Protein AF-A0A348ZWK6-F1 (afdb_monomer)

pLDDT: mean 76.23, std 19.08, range [36.97, 96.06]

Mean predicted aligned error: 12.62 Å

Sequence (109 aa):
MKRLLLGVSGLLVMAVISAFNGVAEEIRYIGKLNGQDAAVVTAGYEIQVSVGTSIPGCGTVTQITDTHLIVERRLSDSEKEALKRQGAAAYSVIETHIPREDLRLIIGP

Structure (mmCIF, N/CA/C/O backbone):
data_AF-A0A348ZWK6-F1
#
_entry.id   AF-A0A348ZWK6-F1
#
loop_
_atom_site.group_PDB
_atom_site.id
_atom_site.type_symbol
_atom_site.label_atom_id
_atom_site.label_alt_id
_atom_site.label_comp_id
_atom_site.label_asym_id
_atom_site.label_entity_id
_atom_site.label_seq_id
_atom_site.pdbx_PDB_ins_code
_atom_site.Cartn_x
_atom_site.Cartn_y
_atom_site.Cartn_z
_atom_site.occupancy
_atom_site.B_iso_or_equiv
_atom_site.auth_seq_id
_atom_site.auth_comp_id
_atom_site.auth_asym_id
_atom_site.auth_atom_id
_atom_site.pdbx_PDB_model_num
ATOM 1 N N . MET A 1 1 ? -0.360 33.872 45.706 1.00 46.75 1 MET A N 1
ATOM 2 C CA . MET A 1 1 ? -0.323 34.260 44.277 1.00 46.75 1 MET A CA 1
ATOM 3 C C . MET A 1 1 ? 0.939 33.702 43.636 1.00 46.75 1 MET A C 1
ATOM 5 O O . MET A 1 1 ? 2.011 34.140 44.023 1.00 46.75 1 MET A O 1
ATOM 9 N N . LYS A 1 2 ? 0.813 32.735 42.717 1.00 36.97 2 LYS A N 1
ATOM 10 C CA . LYS A 1 2 ? 1.755 32.430 41.618 1.00 36.97 2 LYS A CA 1
ATOM 11 C C . LYS A 1 2 ? 1.173 31.255 40.822 1.00 36.97 2 LYS A C 1
ATOM 13 O O . LYS A 1 2 ? 1.219 30.115 41.263 1.00 36.97 2 LYS A O 1
ATOM 18 N N . ARG A 1 3 ? 0.528 31.574 39.697 1.00 47.16 3 ARG A N 1
ATOM 19 C CA . ARG A 1 3 ? 0.132 30.613 38.662 1.00 47.16 3 ARG A CA 1
ATOM 20 C C . ARG A 1 3 ? 1.375 30.378 37.806 1.00 47.16 3 ARG A C 1
ATOM 22 O O . ARG A 1 3 ? 1.908 31.356 37.290 1.00 47.16 3 ARG A O 1
ATOM 29 N N . LEU A 1 4 ? 1.841 29.138 37.679 1.00 46.09 4 LEU A N 1
ATOM 30 C CA . LEU A 1 4 ? 2.861 28.789 36.692 1.00 46.09 4 LEU A CA 1
ATOM 31 C C . LEU A 1 4 ? 2.206 27.951 35.595 1.00 46.09 4 LEU A C 1
ATOM 33 O O . LEU A 1 4 ? 1.688 26.868 35.854 1.00 46.09 4 LEU A O 1
ATOM 37 N N . LEU A 1 5 ? 2.202 28.515 34.390 1.00 50.94 5 LEU A N 1
ATOM 38 C CA . LEU A 1 5 ? 1.935 27.816 33.144 1.00 50.94 5 LEU A CA 1
ATOM 39 C C . LEU A 1 5 ? 3.010 26.746 32.927 1.00 50.94 5 LEU A C 1
ATOM 41 O O . LEU A 1 5 ? 4.192 27.052 33.051 1.00 50.94 5 LEU A O 1
ATOM 45 N N . LEU A 1 6 ? 2.613 25.563 32.468 1.00 44.62 6 LEU A N 1
ATOM 46 C CA . LEU A 1 6 ? 3.405 24.798 31.506 1.00 44.62 6 LEU A CA 1
ATOM 47 C C . LEU A 1 6 ? 2.436 24.196 30.491 1.00 44.62 6 LEU A C 1
ATOM 49 O O . LEU A 1 6 ? 1.732 23.224 30.755 1.00 44.62 6 LEU A O 1
ATOM 53 N N . GLY A 1 7 ? 2.340 24.887 29.356 1.00 44.69 7 GLY A N 1
ATOM 54 C CA . GLY A 1 7 ? 1.566 24.474 28.201 1.00 44.69 7 GLY A CA 1
ATOM 55 C C . GLY A 1 7 ? 2.189 23.243 27.553 1.00 44.69 7 GLY A C 1
ATOM 56 O O . GLY A 1 7 ? 3.366 23.242 27.214 1.00 44.69 7 GLY A O 1
ATOM 57 N N . VAL A 1 8 ? 1.357 22.211 27.447 1.00 50.00 8 VAL A N 1
ATOM 58 C CA . VAL A 1 8 ? 1.296 21.151 26.433 1.00 50.00 8 VAL A CA 1
ATOM 59 C C . VAL A 1 8 ? 2.542 21.007 25.545 1.00 50.00 8 VAL A C 1
ATOM 61 O O . VAL A 1 8 ? 2.722 21.724 24.562 1.00 50.00 8 VAL A O 1
ATOM 64 N N . SER A 1 9 ? 3.356 20.002 25.876 1.00 45.09 9 SER A N 1
ATOM 65 C CA . SER A 1 9 ? 4.387 19.412 25.022 1.00 45.09 9 SER A CA 1
ATOM 66 C C . SER A 1 9 ? 3.799 18.936 23.690 1.00 45.09 9 SER A C 1
ATOM 68 O O . SER A 1 9 ? 3.266 17.834 23.598 1.00 45.09 9 SER A O 1
ATOM 70 N N . GLY A 1 10 ? 3.922 19.746 22.642 1.00 41.38 10 GLY A N 1
ATOM 71 C CA . GLY A 1 10 ? 3.775 19.304 21.256 1.00 41.38 10 GLY A CA 1
ATOM 72 C C . GLY A 1 10 ? 5.132 18.871 20.712 1.00 41.38 10 GLY A C 1
ATOM 73 O O . GLY A 1 10 ? 5.784 19.639 20.010 1.00 41.38 10 GLY A O 1
ATOM 74 N N . LEU A 1 11 ? 5.593 17.671 21.077 1.00 46.81 11 LEU A N 1
ATOM 75 C CA . LEU A 1 11 ? 6.818 17.099 20.519 1.00 46.81 11 LEU A CA 1
ATOM 76 C C . LEU A 1 11 ? 6.515 16.637 19.083 1.00 46.81 11 LEU A C 1
ATOM 78 O O . LEU A 1 11 ? 6.026 15.532 18.859 1.00 46.81 11 LEU A O 1
ATOM 82 N N . LEU A 1 12 ? 6.745 17.516 18.108 1.00 42.69 12 LEU A N 1
ATOM 83 C CA . LEU A 1 12 ? 6.664 17.188 16.688 1.00 42.69 12 LEU A CA 1
ATOM 84 C C . LEU A 1 12 ? 7.861 16.286 16.342 1.00 42.69 12 LEU A C 1
ATOM 86 O O . LEU A 1 12 ? 8.964 16.770 16.088 1.00 42.69 12 LEU A O 1
ATOM 90 N N . VAL A 1 13 ? 7.671 14.966 16.391 1.00 47.56 13 VAL A N 1
ATOM 91 C CA . VAL A 1 13 ? 8.691 13.997 15.970 1.00 47.56 13 VAL A CA 1
ATOM 92 C C . VAL A 1 13 ? 8.746 14.000 14.442 1.00 47.56 13 VAL A C 1
ATOM 94 O O . VAL A 1 13 ? 8.047 13.251 13.768 1.00 47.56 13 VAL A O 1
ATOM 97 N N . MET A 1 14 ? 9.572 14.885 13.886 1.00 42.59 14 MET A N 1
ATOM 98 C CA . MET A 1 14 ? 10.046 14.782 12.506 1.00 42.59 14 MET A CA 1
ATOM 99 C C . MET A 1 14 ? 11.013 13.595 12.438 1.00 42.59 14 MET A C 1
ATOM 101 O O . MET A 1 14 ? 12.206 13.731 12.709 1.00 42.59 14 MET A O 1
ATOM 105 N N . ALA A 1 15 ? 10.488 12.407 12.134 1.00 52.22 15 ALA A N 1
ATOM 106 C CA . ALA A 1 15 ? 11.30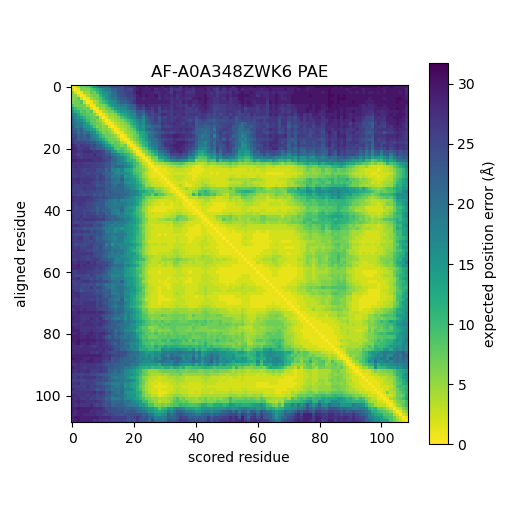4 11.237 11.850 1.00 52.22 15 ALA A CA 1
ATOM 107 C C . ALA A 1 15 ? 12.049 11.463 10.525 1.00 52.22 15 ALA A C 1
ATOM 109 O O . ALA A 1 15 ? 11.484 11.348 9.438 1.00 52.22 15 ALA A O 1
ATOM 110 N N . VAL A 1 16 ? 13.330 11.817 10.624 1.00 48.75 16 VAL A N 1
ATOM 111 C CA . VAL A 1 16 ? 14.267 11.799 9.499 1.00 48.75 16 VAL A CA 1
ATOM 112 C C . VAL A 1 16 ? 14.521 10.332 9.161 1.00 48.75 16 VAL A C 1
ATOM 114 O O . 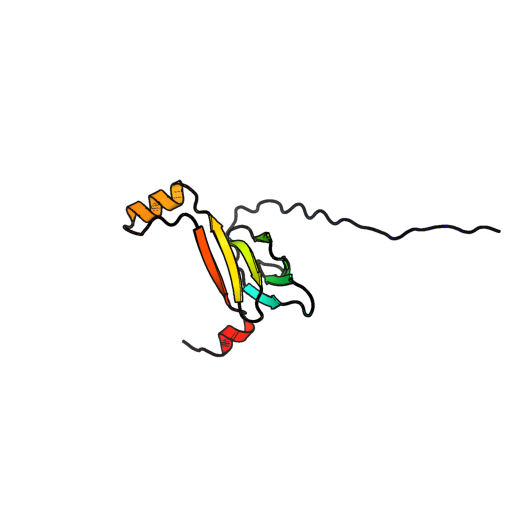VAL A 1 16 ? 15.337 9.670 9.798 1.00 48.75 16 VAL A O 1
ATOM 117 N N . ILE A 1 17 ? 13.776 9.796 8.195 1.00 51.41 17 ILE A N 1
ATOM 118 C CA . ILE A 1 17 ? 14.002 8.444 7.682 1.00 51.41 17 ILE A CA 1
ATOM 119 C C . ILE A 1 17 ? 15.243 8.511 6.790 1.00 51.41 17 ILE A C 1
ATOM 121 O O . ILE A 1 17 ? 15.177 8.875 5.616 1.00 51.41 17 ILE A O 1
ATOM 125 N N . SER A 1 18 ? 16.398 8.206 7.380 1.00 43.44 18 SER A N 1
ATOM 126 C CA . SER A 1 18 ? 17.639 7.969 6.650 1.00 43.44 18 SER A CA 1
ATOM 127 C C . SER A 1 18 ? 17.421 6.844 5.641 1.00 43.44 18 SER A C 1
ATOM 129 O O . SER A 1 18 ? 17.043 5.732 6.006 1.00 43.44 18 SER A O 1
ATOM 131 N N . ALA A 1 19 ? 17.657 7.145 4.366 1.00 45.12 19 ALA A N 1
ATOM 132 C CA . ALA A 1 19 ? 17.564 6.203 3.262 1.00 45.12 19 ALA A CA 1
ATOM 133 C C . ALA A 1 19 ? 18.594 5.070 3.423 1.00 45.12 19 ALA A C 1
ATOM 135 O O . ALA A 1 19 ? 19.756 5.206 3.040 1.00 45.12 19 ALA A O 1
ATOM 136 N N . PHE A 1 20 ? 18.165 3.944 3.993 1.00 39.31 20 PHE A N 1
ATOM 137 C CA . PHE A 1 20 ? 18.931 2.703 3.990 1.00 39.31 20 PHE A CA 1
ATOM 138 C C . PHE A 1 20 ? 18.774 2.011 2.629 1.00 39.31 20 PHE A C 1
ATOM 140 O O . PHE A 1 20 ? 17.749 1.409 2.322 1.00 39.31 20 PHE A O 1
ATOM 147 N N . ASN A 1 21 ? 19.819 2.108 1.803 1.00 47.22 21 ASN A N 1
ATOM 148 C CA . ASN A 1 21 ? 20.034 1.274 0.618 1.00 47.22 21 ASN A CA 1
ATOM 149 C C . ASN A 1 21 ? 20.552 -0.111 1.043 1.00 47.22 21 ASN A C 1
ATOM 151 O O . ASN A 1 21 ? 21.723 -0.431 0.851 1.00 47.22 21 ASN A O 1
ATOM 155 N N . GLY A 1 22 ? 19.703 -0.933 1.650 1.00 39.06 22 GLY A N 1
ATOM 156 C CA . GLY A 1 22 ? 20.061 -2.299 2.018 1.00 39.06 22 GLY A CA 1
ATOM 157 C C . GLY A 1 22 ? 18.804 -3.136 2.105 1.00 39.06 22 GLY A C 1
ATOM 158 O O . GLY A 1 22 ? 17.999 -2.863 2.977 1.00 39.06 22 GLY A O 1
ATOM 159 N N . VAL A 1 23 ? 18.650 -4.074 1.161 1.00 41.44 23 VAL A N 1
ATOM 160 C CA . VAL A 1 23 ? 17.624 -5.132 1.094 1.00 41.44 23 VAL A CA 1
ATOM 161 C C . VAL A 1 23 ? 16.256 -4.657 1.584 1.00 41.44 23 VAL A C 1
ATOM 163 O O . VAL A 1 23 ? 16.003 -4.705 2.778 1.00 41.44 23 VAL A O 1
ATOM 166 N N . ALA A 1 24 ? 15.390 -4.189 0.675 1.00 52.78 24 ALA A N 1
ATOM 167 C CA . ALA A 1 24 ? 14.026 -3.783 1.020 1.00 52.78 24 ALA A CA 1
ATOM 168 C C . ALA A 1 24 ? 13.377 -4.874 1.880 1.00 52.78 24 ALA A C 1
ATOM 170 O O . ALA A 1 24 ? 13.062 -5.958 1.389 1.00 52.78 24 ALA A O 1
ATOM 171 N N . GLU A 1 25 ? 13.301 -4.610 3.180 1.00 63.25 25 GLU A N 1
ATOM 172 C CA . GLU A 1 25 ? 12.842 -5.580 4.152 1.00 63.25 25 GLU A CA 1
ATOM 173 C C . GLU A 1 25 ? 11.379 -5.874 3.840 1.00 63.25 25 GLU A C 1
ATOM 175 O O . GLU A 1 25 ? 10.610 -4.947 3.570 1.00 63.25 25 GLU A O 1
ATOM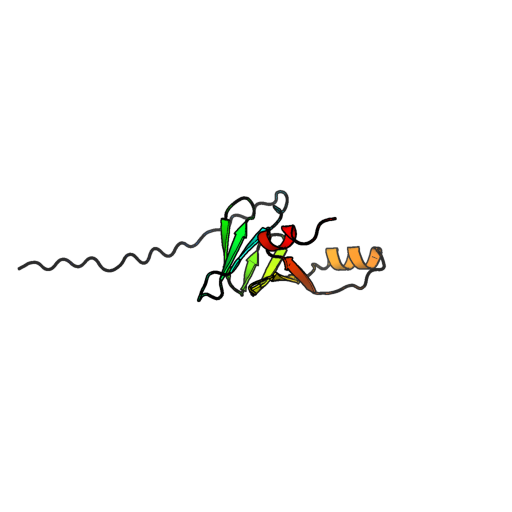 180 N N . GLU A 1 26 ? 11.020 -7.157 3.765 1.00 80.12 26 GLU A N 1
ATOM 181 C CA . GLU A 1 26 ? 9.697 -7.556 3.293 1.00 80.12 26 GLU A CA 1
ATOM 182 C C . GLU A 1 26 ? 8.627 -6.917 4.183 1.00 80.12 26 GLU A C 1
ATOM 184 O O . GLU A 1 26 ? 8.553 -7.177 5.388 1.00 80.12 26 GLU A O 1
ATOM 189 N N . ILE A 1 27 ? 7.813 -6.048 3.584 1.00 87.12 27 ILE A N 1
ATOM 190 C CA . ILE A 1 27 ? 6.756 -5.351 4.307 1.00 87.12 27 I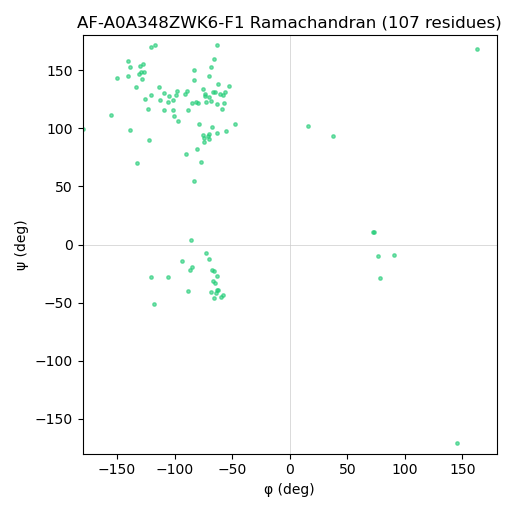LE A CA 1
ATOM 191 C C . ILE A 1 27 ? 5.650 -6.343 4.610 1.00 87.12 27 ILE A C 1
ATOM 193 O O . ILE A 1 27 ? 5.038 -6.909 3.704 1.00 87.12 27 ILE A O 1
ATOM 197 N N . ARG A 1 28 ? 5.340 -6.480 5.896 1.00 91.38 28 ARG A N 1
ATOM 198 C CA . ARG A 1 28 ? 4.198 -7.263 6.370 1.00 91.38 28 ARG A CA 1
ATOM 199 C C . ARG A 1 28 ? 3.126 -6.342 6.907 1.00 91.38 28 ARG A C 1
ATOM 201 O O . ARG A 1 28 ? 3.408 -5.464 7.721 1.00 91.38 28 ARG A O 1
ATOM 208 N N . TYR A 1 29 ? 1.894 -6.545 6.460 1.00 93.25 29 TYR A N 1
ATOM 209 C CA . TYR A 1 29 ? 0.749 -5.786 6.938 1.00 93.25 29 TYR A CA 1
ATOM 210 C C . TYR A 1 29 ? 0.136 -6.470 8.167 1.00 93.25 29 TYR A C 1
ATOM 212 O O . TYR A 1 29 ? -0.370 -7.585 8.071 1.00 93.25 29 TYR A O 1
ATOM 220 N N . ILE A 1 30 ? 0.184 -5.809 9.326 1.00 92.88 30 ILE A N 1
ATOM 221 C CA . ILE A 1 30 ? -0.262 -6.386 10.604 1.00 92.88 30 ILE A CA 1
ATOM 222 C C . ILE A 1 30 ? -1.751 -6.131 10.844 1.00 92.88 30 ILE A C 1
ATOM 224 O O . ILE A 1 30 ? -2.470 -7.014 11.313 1.00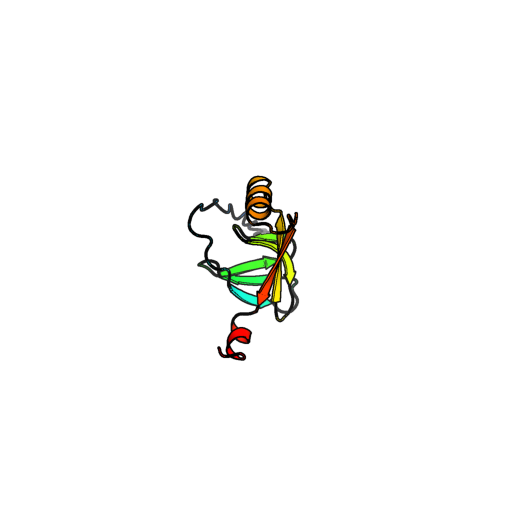 92.88 30 ILE A O 1
ATOM 228 N N . GLY A 1 31 ? -2.237 -4.933 10.511 1.00 92.44 31 GLY A N 1
ATOM 229 C CA . GLY A 1 31 ? -3.652 -4.596 10.642 1.00 92.44 31 GLY A CA 1
ATOM 230 C C . GLY A 1 31 ? -3.950 -3.103 10.619 1.00 92.44 31 GLY A C 1
ATOM 231 O O . GLY A 1 31 ? -3.055 -2.258 10.689 1.00 92.44 31 GLY A O 1
ATOM 232 N N . LYS A 1 32 ? -5.236 -2.778 10.482 1.00 93.56 32 LYS A N 1
ATOM 233 C CA . LYS A 1 32 ? -5.753 -1.408 10.515 1.00 93.56 32 LYS A CA 1
ATOM 234 C C . LYS A 1 32 ? -5.946 -0.962 11.967 1.00 93.56 32 LYS A C 1
ATOM 236 O O . LYS A 1 32 ? -6.383 -1.744 12.809 1.00 93.56 32 LYS A O 1
ATOM 241 N N . LEU A 1 33 ? -5.639 0.298 12.260 1.00 89.75 33 LEU A N 1
ATOM 242 C CA . LEU A 1 33 ? -5.927 0.901 13.557 1.00 89.75 33 LEU A CA 1
ATOM 243 C C . LEU A 1 33 ? -7.405 1.306 13.617 1.00 89.75 33 LEU A C 1
ATOM 245 O O . LEU A 1 33 ? -7.886 2.089 12.799 1.00 89.75 33 LEU A O 1
ATOM 249 N N . ASN A 1 34 ? -8.133 0.766 14.596 1.00 84.50 34 ASN A N 1
ATOM 250 C CA . ASN A 1 34 ? -9.567 1.014 14.742 1.00 84.50 34 ASN A CA 1
ATOM 251 C C . ASN A 1 34 ? -9.876 2.510 14.884 1.00 84.50 34 ASN A C 1
ATOM 253 O O . ASN A 1 34 ? -9.309 3.200 15.731 1.00 84.50 34 ASN A O 1
ATOM 257 N N . GLY A 1 35 ? -10.809 2.994 14.062 1.00 78.50 35 GLY A N 1
ATOM 258 C CA . GLY A 1 35 ? -11.223 4.398 14.052 1.00 78.50 35 GLY A CA 1
ATOM 259 C C . GLY A 1 35 ? -10.204 5.364 13.436 1.00 78.50 35 GLY A C 1
ATOM 260 O O . GLY A 1 35 ? -10.388 6.571 13.563 1.00 78.50 35 GLY A O 1
ATOM 261 N N . GLN A 1 36 ? -9.149 4.863 12.781 1.00 83.81 36 GLN A N 1
ATOM 262 C CA . GLN A 1 36 ? -8.146 5.676 12.090 1.00 83.81 36 GLN A CA 1
ATOM 263 C C . GLN A 1 36 ? -7.934 5.188 10.651 1.00 83.81 36 GLN A C 1
ATOM 265 O O . GLN A 1 36 ? -7.977 3.989 10.369 1.00 83.81 36 GLN A O 1
ATOM 270 N N . ASP A 1 37 ? -7.611 6.109 9.742 1.00 85.25 37 ASP A N 1
ATOM 271 C CA . ASP A 1 37 ? -7.097 5.778 8.405 1.00 85.25 37 ASP A CA 1
ATOM 272 C C . ASP A 1 37 ? -5.583 5.532 8.463 1.00 85.25 37 ASP A C 1
ATOM 274 O O . ASP A 1 37 ? -4.769 6.172 7.791 1.00 85.25 37 ASP A O 1
ATOM 278 N N . ALA A 1 38 ? -5.207 4.610 9.347 1.00 90.62 38 ALA A N 1
ATOM 279 C CA . ALA A 1 38 ? -3.836 4.212 9.592 1.00 90.62 38 ALA A CA 1
ATOM 280 C C . ALA A 1 38 ? -3.726 2.694 9.776 1.00 90.62 38 ALA A C 1
ATOM 282 O O . ALA A 1 38 ? -4.666 2.020 10.198 1.00 90.62 38 ALA A O 1
ATOM 283 N N . ALA A 1 39 ? -2.557 2.164 9.452 1.00 92.38 39 ALA A N 1
ATOM 284 C CA . ALA A 1 39 ? -2.204 0.758 9.513 1.00 92.38 39 ALA A CA 1
ATOM 285 C C . ALA A 1 39 ? -0.883 0.578 10.252 1.00 92.38 39 ALA A C 1
ATOM 287 O O . ALA A 1 39 ? -0.032 1.466 10.232 1.00 92.38 39 ALA A O 1
ATOM 288 N N . VAL A 1 40 ? -0.703 -0.594 10.851 1.00 92.75 40 VAL A N 1
ATOM 289 C CA . VAL A 1 40 ? 0.590 -1.055 11.356 1.00 92.75 40 VAL A CA 1
ATOM 290 C C . VAL A 1 40 ? 1.199 -1.997 10.325 1.00 92.75 40 VAL A C 1
ATOM 292 O O . VAL A 1 40 ? 0.549 -2.946 9.872 1.00 92.75 40 VAL A O 1
ATOM 295 N N . VAL A 1 41 ? 2.446 -1.729 9.954 1.00 92.38 41 VAL A N 1
ATOM 296 C CA . VAL A 1 41 ? 3.252 -2.594 9.088 1.00 92.38 41 VAL A CA 1
ATOM 297 C C . VAL A 1 41 ? 4.589 -2.895 9.749 1.00 92.38 41 VAL A C 1
ATOM 299 O O . VAL A 1 41 ? 5.068 -2.111 10.566 1.00 92.38 41 VAL A O 1
ATOM 302 N N . THR A 1 42 ? 5.212 -4.009 9.380 1.00 89.06 42 THR A N 1
ATOM 303 C CA . THR A 1 42 ? 6.574 -4.345 9.800 1.00 89.06 42 THR A CA 1
ATOM 304 C C . THR A 1 42 ? 7.510 -4.305 8.603 1.00 89.06 42 THR A C 1
ATOM 306 O O . THR A 1 42 ? 7.282 -5.023 7.634 1.00 89.06 42 THR A O 1
ATOM 309 N N . ALA A 1 43 ? 8.575 -3.514 8.706 1.00 82.38 43 ALA A N 1
ATOM 310 C CA . ALA A 1 43 ? 9.724 -3.501 7.799 1.00 82.38 43 ALA A CA 1
ATOM 311 C C . ALA A 1 43 ? 10.991 -3.521 8.671 1.00 82.38 43 ALA A C 1
ATOM 313 O O . ALA A 1 43 ? 11.611 -2.488 8.910 1.00 82.38 43 ALA A O 1
ATOM 314 N N . GLY A 1 44 ? 11.221 -4.669 9.320 1.00 81.81 44 GLY A N 1
ATOM 315 C CA . GLY A 1 44 ? 12.221 -4.874 10.387 1.00 81.81 44 GLY A CA 1
ATOM 316 C C . GLY A 1 44 ? 11.833 -4.371 11.762 1.00 81.81 44 GLY A C 1
ATOM 317 O O . GLY A 1 44 ? 12.211 -4.950 12.777 1.00 81.81 44 GLY A O 1
ATOM 318 N N . TYR A 1 45 ? 11.005 -3.339 11.801 1.00 83.06 45 TYR A N 1
ATOM 319 C CA . TYR A 1 45 ? 10.356 -2.825 12.996 1.00 83.06 45 TYR A CA 1
ATOM 320 C C . TYR A 1 45 ? 8.919 -2.427 12.665 1.00 83.06 45 TYR A C 1
ATOM 322 O O . TYR A 1 45 ? 8.570 -2.223 11.498 1.00 83.06 45 TYR A O 1
ATOM 330 N N . GLU A 1 46 ? 8.068 -2.372 13.687 1.00 89.12 46 GLU A N 1
ATOM 331 C CA . GLU A 1 46 ? 6.685 -1.932 13.531 1.00 89.12 46 GLU A CA 1
ATOM 332 C C . GLU A 1 46 ? 6.629 -0.417 13.331 1.00 89.12 46 GLU A C 1
ATOM 334 O O . GLU A 1 46 ? 7.180 0.354 14.120 1.00 89.12 46 GLU A O 1
ATOM 339 N N . ILE A 1 47 ? 5.942 0.005 12.274 1.00 91.06 47 ILE A N 1
ATOM 340 C CA . ILE A 1 47 ? 5.678 1.407 11.965 1.00 91.06 47 ILE A CA 1
ATOM 341 C C . ILE A 1 47 ? 4.200 1.612 11.669 1.00 91.06 47 ILE A C 1
ATOM 343 O O . ILE A 1 47 ? 3.527 0.753 11.094 1.00 91.06 47 ILE A O 1
ATOM 347 N N . GLN A 1 48 ? 3.706 2.791 12.036 1.00 93.62 48 GLN A N 1
ATOM 348 C CA . GLN A 1 48 ? 2.385 3.251 11.643 1.00 93.62 48 GLN A CA 1
ATOM 349 C C . GLN A 1 48 ? 2.475 3.993 10.307 1.00 93.62 48 GLN A C 1
ATOM 351 O O . GLN A 1 48 ? 3.306 4.884 10.137 1.00 93.62 48 GLN A O 1
ATOM 356 N N . VAL A 1 49 ? 1.593 3.648 9.374 1.00 93.75 49 VAL A N 1
ATOM 357 C CA . VAL A 1 49 ? 1.471 4.292 8.062 1.00 93.75 49 VAL A CA 1
ATOM 358 C C . VAL A 1 49 ? 0.034 4.743 7.829 1.00 93.75 49 VAL A C 1
ATOM 360 O O . VAL A 1 49 ? -0.906 4.103 8.296 1.00 93.75 49 VAL A O 1
ATOM 363 N N . SER A 1 50 ? -0.147 5.833 7.093 1.00 96.06 50 SER A N 1
ATOM 364 C CA . SER A 1 50 ? -1.452 6.345 6.665 1.00 96.06 50 SER A CA 1
ATOM 365 C C . SER A 1 50 ? -1.517 6.403 5.144 1.00 96.06 50 SER A C 1
ATOM 367 O O . SER A 1 50 ? -0.506 6.248 4.457 1.00 96.06 50 SER A O 1
ATOM 369 N N . VAL A 1 51 ? -2.705 6.654 4.595 1.00 94.44 51 VAL A N 1
ATOM 370 C CA . VAL A 1 51 ? -2.830 6.980 3.168 1.00 94.44 51 VAL A CA 1
ATOM 371 C C . VAL A 1 51 ? -1.954 8.198 2.845 1.00 94.44 51 VAL A C 1
ATOM 373 O O . VAL A 1 51 ? -1.961 9.195 3.564 1.00 94.44 51 VAL A O 1
ATOM 376 N N . GLY A 1 52 ? -1.161 8.093 1.779 1.00 93.56 52 GLY A N 1
ATOM 377 C CA . GLY A 1 52 ? -0.147 9.069 1.379 1.00 93.56 52 GLY A CA 1
ATOM 378 C C . GLY A 1 52 ? 1.247 8.820 1.965 1.00 93.56 52 GLY A C 1
ATOM 379 O O . GLY A 1 52 ? 2.206 9.454 1.525 1.00 93.56 52 GLY A O 1
ATOM 380 N N . THR A 1 53 ? 1.410 7.891 2.914 1.00 93.25 53 THR A N 1
ATOM 381 C CA . THR A 1 53 ? 2.736 7.533 3.434 1.00 93.25 53 THR A CA 1
ATOM 382 C C . THR A 1 53 ? 3.539 6.776 2.376 1.00 93.25 53 THR A C 1
ATOM 384 O O . THR A 1 53 ? 3.085 5.768 1.839 1.00 93.25 53 THR A O 1
ATOM 387 N N . SER A 1 54 ? 4.753 7.250 2.085 1.00 91.44 54 SER A N 1
ATOM 388 C CA . SER A 1 54 ? 5.702 6.547 1.216 1.00 91.44 54 SER A CA 1
ATOM 389 C C . SER A 1 54 ? 6.492 5.522 2.022 1.00 91.44 54 SER A C 1
ATOM 391 O O . SER A 1 54 ? 7.164 5.885 2.987 1.00 91.44 54 SER A O 1
ATOM 393 N N . ILE A 1 55 ? 6.418 4.254 1.623 1.00 88.00 55 ILE A N 1
ATOM 394 C CA . ILE A 1 55 ? 7.192 3.162 2.203 1.00 88.00 55 ILE A CA 1
ATOM 395 C C . ILE A 1 55 ? 8.370 2.844 1.265 1.00 88.00 55 ILE A C 1
ATOM 397 O O . ILE A 1 55 ? 8.147 2.433 0.116 1.00 88.00 55 ILE A O 1
ATOM 401 N N . PRO A 1 56 ? 9.626 3.040 1.714 1.00 83.75 56 PRO A N 1
ATOM 402 C CA . PRO A 1 56 ? 10.813 2.803 0.898 1.00 83.75 56 PRO A CA 1
ATOM 403 C C . PRO A 1 56 ? 10.839 1.401 0.284 1.00 83.75 56 PRO A C 1
ATOM 405 O O . PRO A 1 56 ? 10.527 0.414 0.941 1.00 83.75 56 PRO A O 1
ATOM 408 N N . GLY A 1 57 ? 11.202 1.316 -0.996 1.00 80.62 57 GLY A N 1
ATOM 409 C CA . GLY A 1 57 ? 11.276 0.047 -1.727 1.00 80.62 57 GLY A CA 1
ATOM 410 C C . GLY A 1 57 ? 9.928 -0.541 -2.157 1.00 80.62 57 GLY A C 1
ATOM 411 O O . GLY A 1 57 ? 9.920 -1.450 -2.980 1.00 80.62 57 GLY A O 1
ATOM 412 N N . CYS A 1 58 ? 8.800 -0.003 -1.682 1.00 85.56 58 CYS A N 1
ATOM 413 C CA . CYS A 1 58 ? 7.485 -0.576 -1.952 1.00 85.56 58 CYS A CA 1
ATOM 414 C C . CYS A 1 58 ? 6.560 0.357 -2.726 1.00 85.56 58 CYS A C 1
ATOM 416 O O . CYS A 1 58 ? 6.055 -0.033 -3.773 1.00 85.56 58 CYS A O 1
ATOM 418 N N . GLY A 1 59 ? 6.389 1.600 -2.272 1.00 90.31 59 GLY A N 1
ATOM 419 C CA . GLY A 1 59 ? 5.483 2.556 -2.907 1.00 90.31 59 GLY A CA 1
ATOM 420 C C . GLY A 1 59 ? 4.805 3.478 -1.903 1.00 90.31 59 GLY A C 1
ATOM 421 O O . GLY A 1 59 ? 5.155 3.514 -0.729 1.00 90.31 59 GLY A O 1
ATOM 422 N N . THR A 1 60 ? 3.833 4.252 -2.366 1.00 93.75 60 THR A N 1
ATOM 423 C CA . THR A 1 60 ? 3.000 5.120 -1.531 1.00 93.75 60 THR A CA 1
ATOM 424 C C . THR A 1 60 ? 1.685 4.429 -1.216 1.00 93.75 60 THR A C 1
ATOM 426 O O . THR A 1 60 ? 1.038 3.914 -2.121 1.00 93.75 60 THR A O 1
ATOM 429 N N . VAL A 1 61 ? 1.279 4.431 0.053 1.00 94.19 61 VAL A N 1
ATOM 430 C CA . VAL A 1 61 ? -0.010 3.880 0.486 1.00 94.19 61 VAL A CA 1
ATOM 431 C C . VAL A 1 61 ? -1.144 4.677 -0.146 1.00 94.19 61 VAL A C 1
ATOM 433 O O . VAL A 1 61 ? -1.263 5.879 0.091 1.00 94.19 61 VAL A O 1
ATOM 436 N N . THR A 1 62 ? -1.995 4.013 -0.919 1.00 95.12 62 THR A N 1
ATOM 437 C CA . THR A 1 62 ? -3.174 4.624 -1.54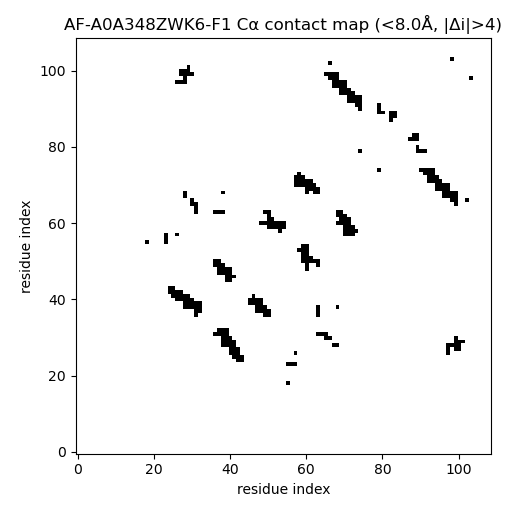8 1.00 95.12 62 THR A CA 1
ATOM 438 C C . THR A 1 62 ? -4.465 4.206 -0.863 1.00 95.12 62 THR A C 1
ATOM 440 O O . THR A 1 62 ? -5.412 4.991 -0.821 1.00 95.12 62 THR A O 1
ATOM 443 N N . GLN A 1 63 ? -4.496 3.018 -0.252 1.00 95.00 63 GLN A N 1
ATOM 444 C CA . GLN A 1 63 ? -5.670 2.532 0.464 1.00 95.00 63 GLN A CA 1
ATOM 445 C C . GLN A 1 63 ? -5.297 1.601 1.622 1.00 95.00 63 GLN A C 1
ATOM 447 O O . GLN A 1 63 ? -4.379 0.787 1.526 1.00 95.00 63 GLN A O 1
ATOM 452 N N . ILE A 1 64 ? -6.056 1.703 2.715 1.00 94.81 64 ILE A N 1
ATOM 453 C CA . ILE A 1 64 ? -5.965 0.818 3.879 1.00 94.81 64 ILE A CA 1
ATOM 454 C C . ILE A 1 64 ? -7.340 0.196 4.110 1.00 94.81 64 ILE A C 1
ATOM 456 O O . ILE A 1 64 ? -8.309 0.894 4.421 1.00 94.81 64 ILE A O 1
ATOM 460 N N . THR A 1 65 ? -7.420 -1.122 3.983 1.00 92.25 65 THR A N 1
ATOM 461 C CA . THR A 1 65 ? -8.633 -1.907 4.247 1.00 92.25 65 THR A CA 1
ATOM 462 C C . THR A 1 65 ? -8.390 -2.862 5.409 1.00 92.25 65 THR A C 1
ATOM 464 O O . THR A 1 65 ? -7.256 -3.011 5.843 1.00 92.25 65 THR A O 1
ATOM 467 N N . ASP A 1 66 ? -9.420 -3.546 5.903 1.00 90.12 66 ASP A N 1
ATOM 468 C CA . ASP A 1 66 ? -9.258 -4.516 6.998 1.00 90.12 66 ASP A CA 1
ATOM 469 C C . ASP A 1 66 ? -8.496 -5.792 6.589 1.00 90.12 66 ASP A C 1
ATOM 471 O O . ASP A 1 66 ? -8.094 -6.581 7.445 1.00 90.12 66 ASP A O 1
ATOM 475 N N . THR A 1 67 ? -8.306 -6.006 5.282 1.00 90.62 67 THR A N 1
ATOM 476 C CA . THR A 1 67 ? -7.736 -7.240 4.712 1.00 90.62 67 THR A CA 1
ATOM 477 C C . THR A 1 67 ? -6.464 -7.013 3.903 1.00 90.62 67 THR A C 1
ATOM 479 O O . THR A 1 67 ? -5.621 -7.904 3.833 1.00 90.62 67 THR A O 1
ATOM 482 N N . HIS A 1 68 ? -6.311 -5.830 3.309 1.00 92.62 68 HIS A N 1
ATOM 483 C CA . HIS A 1 68 ? -5.202 -5.474 2.432 1.00 92.62 68 HIS A CA 1
ATOM 484 C C . HIS A 1 68 ? -4.731 -4.041 2.673 1.00 92.62 68 HIS A C 1
ATOM 486 O O . HIS A 1 68 ? -5.532 -3.123 2.889 1.00 92.62 68 HIS A O 1
ATOM 492 N N . LEU A 1 69 ? -3.425 -3.858 2.527 1.00 94.25 69 LEU A N 1
ATOM 493 C CA . LEU A 1 69 ? -2.780 -2.573 2.327 1.00 94.25 69 LEU A CA 1
ATOM 494 C C . LEU A 1 69 ? -2.452 -2.425 0.838 1.00 94.25 69 LEU A C 1
ATOM 496 O O . LEU A 1 69 ? -1.775 -3.283 0.273 1.00 94.25 69 LEU A O 1
ATOM 500 N N . ILE A 1 70 ? -2.924 -1.352 0.207 1.00 93.38 70 ILE A N 1
ATOM 501 C CA . ILE A 1 70 ? -2.665 -1.079 -1.211 1.00 93.38 70 ILE A CA 1
ATOM 502 C C . ILE A 1 70 ? -1.634 0.035 -1.316 1.00 93.38 70 ILE A C 1
ATOM 504 O O . ILE A 1 70 ? -1.780 1.104 -0.710 1.00 93.38 70 ILE A O 1
ATOM 508 N N . VAL A 1 71 ? -0.586 -0.231 -2.087 1.00 93.88 71 VAL A N 1
ATOM 509 C CA . VAL A 1 71 ? 0.498 0.712 -2.352 1.00 93.88 71 VAL A CA 1
ATOM 510 C C . VAL A 1 71 ? 0.729 0.846 -3.847 1.00 93.88 71 VAL A C 1
ATOM 512 O O . VAL A 1 71 ? 0.680 -0.131 -4.592 1.00 93.88 71 VAL A O 1
ATOM 515 N N . GLU A 1 72 ? 1.033 2.059 -4.284 1.00 94.00 72 GLU A N 1
ATOM 516 C CA . GLU A 1 72 ? 1.383 2.347 -5.667 1.00 94.00 72 GLU A CA 1
ATOM 517 C C . GLU A 1 72 ? 2.833 2.795 -5.783 1.00 94.00 72 GLU A C 1
ATOM 519 O O . GLU A 1 72 ? 3.311 3.660 -5.044 1.00 94.00 72 GLU A O 1
ATOM 524 N N . ARG A 1 73 ? 3.536 2.255 -6.775 1.00 91.38 73 ARG A N 1
ATOM 525 C CA . ARG A 1 73 ? 4.891 2.678 -7.115 1.00 91.38 73 ARG A CA 1
ATOM 526 C C . ARG A 1 73 ? 4.976 3.057 -8.576 1.00 91.38 73 ARG A C 1
ATOM 528 O O . ARG A 1 73 ? 4.675 2.259 -9.461 1.00 91.38 73 ARG A O 1
ATOM 535 N N . ARG A 1 74 ? 5.449 4.274 -8.837 1.00 87.81 74 ARG A N 1
ATOM 536 C CA . ARG A 1 74 ? 5.824 4.687 -10.190 1.00 87.81 74 ARG A CA 1
ATOM 537 C C . ARG A 1 74 ? 7.124 4.008 -10.583 1.00 87.81 74 ARG A C 1
ATOM 539 O O . ARG A 1 74 ? 8.102 4.072 -9.839 1.00 87.81 74 ARG A O 1
ATOM 546 N N . LEU A 1 75 ? 7.123 3.388 -11.756 1.00 83.88 75 LEU A N 1
ATOM 547 C CA . LEU A 1 75 ? 8.335 2.811 -12.314 1.00 83.88 75 LEU A CA 1
ATOM 548 C C . LEU A 1 75 ? 9.240 3.910 -12.849 1.00 83.88 75 LEU A C 1
ATOM 550 O O . LEU A 1 75 ? 8.794 4.808 -13.573 1.00 83.88 75 LEU A O 1
ATOM 554 N N . SER A 1 76 ? 10.520 3.807 -12.514 1.00 84.25 76 SER A N 1
ATOM 555 C CA . SER A 1 76 ? 11.561 4.599 -13.156 1.00 84.25 76 SER A CA 1
ATOM 556 C C . SER A 1 76 ? 11.702 4.206 -14.629 1.00 84.25 76 SER A C 1
ATOM 558 O O . SER A 1 76 ? 11.293 3.122 -15.054 1.00 84.25 76 SER A O 1
ATOM 560 N N . ASP A 1 77 ? 12.286 5.086 -15.439 1.00 86.00 77 ASP A N 1
ATOM 561 C CA . ASP A 1 77 ? 12.435 4.810 -16.870 1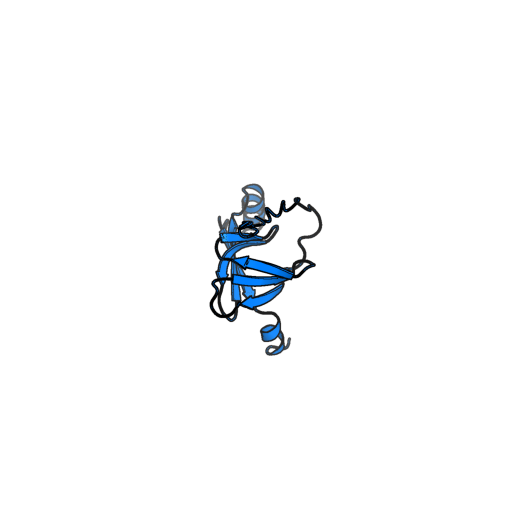.00 86.00 77 ASP A CA 1
ATOM 562 C C . ASP A 1 77 ? 13.356 3.613 -17.131 1.00 86.00 77 ASP A C 1
ATOM 564 O O . ASP A 1 77 ? 13.088 2.817 -18.027 1.00 86.00 77 ASP A O 1
ATOM 568 N N . SER A 1 78 ? 14.371 3.398 -16.291 1.00 84.81 78 SER A N 1
ATOM 569 C CA . SER A 1 78 ? 15.224 2.207 -16.358 1.00 84.81 78 SER A CA 1
ATOM 570 C C . SER A 1 78 ? 14.449 0.909 -16.097 1.00 84.81 78 SER A C 1
ATOM 572 O O . SER A 1 78 ? 14.687 -0.089 -16.780 1.00 84.81 78 SER A O 1
ATOM 574 N N . GLU A 1 79 ? 13.499 0.911 -15.159 1.00 83.38 79 GLU A N 1
ATOM 575 C CA . GLU A 1 79 ? 12.620 -0.234 -14.892 1.00 83.38 79 GLU A CA 1
ATOM 576 C C . GLU A 1 79 ? 11.642 -0.483 -16.040 1.00 83.38 79 GLU A C 1
ATOM 578 O O . GLU A 1 79 ? 11.455 -1.630 -16.448 1.00 83.38 79 GLU A O 1
ATOM 583 N N . LYS A 1 80 ? 11.069 0.576 -16.624 1.00 84.38 80 LYS A N 1
ATOM 584 C CA . LYS A 1 80 ? 10.227 0.451 -17.822 1.00 84.38 80 LYS A CA 1
ATOM 585 C C . LYS A 1 80 ? 11.010 -0.159 -18.981 1.00 84.38 80 LYS A C 1
ATOM 587 O O . LYS A 1 80 ? 10.513 -1.070 -19.633 1.00 84.38 80 LYS A O 1
ATOM 592 N N . GLU A 1 81 ? 12.237 0.299 -19.228 1.00 84.88 81 GLU A N 1
ATOM 593 C CA . GLU A 1 81 ? 13.100 -0.262 -20.274 1.00 84.88 81 GLU A CA 1
ATOM 594 C C . GLU A 1 81 ? 13.526 -1.707 -19.974 1.00 84.88 81 GLU A C 1
ATOM 596 O O . GLU A 1 81 ? 13.696 -2.513 -20.889 1.00 84.88 81 GLU A O 1
ATOM 601 N N . ALA A 1 82 ? 13.683 -2.080 -18.701 1.00 83.88 82 ALA A N 1
ATOM 602 C CA . ALA A 1 82 ? 13.904 -3.472 -18.315 1.00 83.88 82 ALA A CA 1
ATOM 603 C C . ALA A 1 82 ? 12.682 -4.355 -18.617 1.00 83.88 82 ALA A C 1
ATOM 605 O O . ALA A 1 82 ? 12.843 -5.409 -19.230 1.00 83.88 82 ALA A O 1
ATOM 606 N N . LEU A 1 83 ? 11.471 -3.902 -18.275 1.00 82.25 83 LEU A N 1
ATOM 607 C CA . LEU A 1 83 ? 10.226 -4.621 -18.573 1.00 82.25 83 LEU A CA 1
ATOM 608 C C . LEU A 1 83 ? 9.979 -4.749 -20.081 1.00 82.25 83 LEU A C 1
ATOM 610 O O . LEU A 1 83 ? 9.649 -5.836 -20.555 1.00 82.25 83 LEU A O 1
ATOM 614 N N . LYS A 1 84 ? 10.226 -3.683 -20.855 1.00 84.62 84 LYS A N 1
ATOM 615 C CA . LYS A 1 84 ? 10.138 -3.722 -22.325 1.00 84.62 84 LYS A CA 1
ATOM 616 C C . LYS A 1 84 ? 11.064 -4.777 -22.922 1.00 84.62 84 LYS A C 1
ATOM 618 O O . LYS A 1 84 ? 10.649 -5.528 -23.800 1.00 84.62 84 LYS A O 1
ATOM 623 N N . ARG A 1 85 ? 12.306 -4.872 -22.430 1.00 85.69 85 ARG A N 1
ATOM 624 C CA . ARG A 1 85 ? 13.271 -5.895 -22.873 1.00 85.69 85 ARG A CA 1
ATOM 625 C C . ARG A 1 85 ? 12.821 -7.321 -22.555 1.00 85.69 85 ARG A C 1
ATOM 627 O O . ARG A 1 85 ? 13.210 -8.238 -23.266 1.00 85.69 85 ARG A O 1
ATOM 634 N N . GLN A 1 86 ? 12.004 -7.504 -21.522 1.00 81.19 86 GLN A N 1
ATOM 635 C CA . GLN A 1 86 ? 11.409 -8.793 -21.156 1.00 81.19 86 GLN A CA 1
ATOM 636 C C . GLN A 1 86 ? 10.105 -9.089 -21.919 1.00 81.19 86 GLN A C 1
ATOM 638 O O . GLN A 1 86 ? 9.464 -10.103 -21.658 1.00 81.19 86 GLN A O 1
ATOM 643 N N . GLY A 1 87 ? 9.698 -8.222 -22.855 1.00 78.81 87 GLY A N 1
ATOM 644 C CA . GLY A 1 87 ? 8.448 -8.365 -23.605 1.00 78.81 87 GLY A CA 1
ATOM 645 C C . GLY A 1 87 ? 7.192 -8.072 -22.780 1.00 78.81 87 GLY A C 1
ATOM 646 O O . GLY A 1 87 ? 6.086 -8.352 -23.239 1.00 78.81 87 GLY A O 1
ATOM 647 N N . ALA A 1 88 ? 7.340 -7.513 -21.575 1.00 75.19 88 ALA A N 1
ATOM 648 C CA . ALA A 1 88 ? 6.222 -7.118 -20.733 1.00 75.19 88 ALA A CA 1
ATOM 649 C C . ALA A 1 88 ? 5.692 -5.734 -21.135 1.00 75.19 88 ALA A C 1
ATOM 651 O O . ALA A 1 88 ? 6.433 -4.862 -21.601 1.00 75.19 88 ALA A O 1
ATOM 652 N N . ALA A 1 89 ? 4.394 -5.511 -20.921 1.00 71.31 89 ALA A N 1
ATOM 653 C CA . ALA A 1 89 ? 3.802 -4.191 -21.079 1.00 71.31 89 ALA A CA 1
ATOM 654 C C . ALA A 1 89 ? 4.460 -3.198 -20.103 1.00 71.31 89 ALA A C 1
ATOM 656 O O . ALA A 1 89 ? 4.599 -3.460 -18.907 1.00 71.31 89 ALA A O 1
ATOM 657 N N . ALA A 1 90 ? 4.891 -2.049 -20.624 1.00 66.19 90 ALA A N 1
ATOM 658 C CA . ALA A 1 90 ? 5.558 -1.016 -19.842 1.00 66.19 90 ALA A CA 1
ATOM 659 C C . ALA A 1 90 ? 4.526 -0.175 -19.078 1.00 66.19 90 ALA A C 1
ATOM 661 O O . ALA A 1 90 ? 4.120 0.898 -19.528 1.00 66.19 90 ALA A O 1
ATOM 662 N N . TYR A 1 91 ? 4.078 -0.670 -17.927 1.00 74.56 91 TYR A N 1
ATOM 663 C CA . TYR A 1 91 ? 3.209 0.093 -17.036 1.00 74.56 91 TYR A CA 1
ATOM 664 C C . TYR A 1 91 ? 3.980 1.247 -16.386 1.00 74.56 91 TYR A C 1
ATOM 666 O O . TYR A 1 91 ? 5.169 1.142 -16.093 1.00 74.56 91 TYR A O 1
ATOM 674 N N . SER A 1 92 ? 3.310 2.379 -16.164 1.00 80.81 92 SER A N 1
ATOM 675 C CA . SER A 1 92 ? 3.926 3.520 -15.464 1.00 80.81 92 SER A CA 1
ATOM 676 C C . SER A 1 92 ? 3.786 3.429 -13.947 1.00 80.81 92 SER A C 1
ATOM 678 O O . SER A 1 92 ? 4.573 4.042 -13.226 1.00 80.81 92 SER A O 1
ATOM 680 N N . VAL A 1 93 ? 2.802 2.666 -13.473 1.00 85.44 93 VAL A N 1
ATOM 681 C CA . VAL A 1 93 ? 2.480 2.461 -12.061 1.00 85.44 93 VAL A CA 1
ATOM 682 C C . VAL A 1 93 ? 2.275 0.969 -11.838 1.00 85.44 93 VAL A C 1
ATOM 684 O O . VAL A 1 93 ? 1.608 0.317 -12.640 1.00 85.44 93 VAL A O 1
ATOM 687 N N . ILE A 1 94 ? 2.855 0.449 -10.761 1.00 86.56 94 ILE A N 1
ATOM 688 C CA . ILE A 1 94 ? 2.532 -0.866 -10.215 1.00 86.56 94 ILE A CA 1
ATOM 689 C C . ILE A 1 94 ? 1.719 -0.640 -8.948 1.00 86.56 94 ILE A C 1
ATOM 691 O O . ILE A 1 94 ? 2.190 0.021 -8.023 1.00 86.56 94 ILE A O 1
ATOM 695 N N . GLU A 1 95 ? 0.520 -1.205 -8.918 1.00 89.94 95 GLU A N 1
ATOM 696 C CA . GLU A 1 95 ? -0.282 -1.344 -7.709 1.00 89.94 95 GLU A CA 1
ATOM 697 C C . GLU A 1 95 ? 0.057 -2.688 -7.059 1.00 89.94 95 GLU A C 1
ATOM 699 O O . GLU A 1 95 ? 0.077 -3.723 -7.725 1.00 89.94 95 GLU A O 1
ATOM 704 N N . THR A 1 96 ? 0.365 -2.674 -5.766 1.00 89.94 96 THR A N 1
ATOM 705 C CA . THR A 1 96 ? 0.679 -3.878 -4.993 1.00 89.94 96 THR A CA 1
ATOM 706 C C . THR A 1 96 ? -0.310 -4.006 -3.847 1.00 89.94 96 THR A C 1
ATOM 708 O O . THR A 1 96 ? -0.505 -3.070 -3.072 1.00 89.94 96 THR A O 1
ATOM 711 N N . HIS A 1 97 ? -0.920 -5.184 -3.742 1.00 92.75 97 HIS A N 1
ATOM 712 C CA . HIS A 1 97 ? -1.847 -5.545 -2.674 1.00 92.75 97 HIS A CA 1
ATOM 713 C C . HIS A 1 97 ? -1.093 -6.393 -1.659 1.00 92.75 97 HIS A C 1
ATOM 715 O O . HIS A 1 97 ? -0.713 -7.525 -1.953 1.00 92.75 97 HIS A O 1
ATOM 721 N N . ILE A 1 98 ? -0.859 -5.840 -0.474 1.00 90.88 98 ILE A N 1
ATOM 722 C CA . ILE A 1 98 ? -0.183 -6.529 0.623 1.00 90.88 98 ILE A CA 1
ATOM 723 C C . ILE A 1 98 ? -1.273 -7.092 1.542 1.00 90.88 98 ILE A C 1
ATOM 725 O O . ILE A 1 98 ? -1.939 -6.315 2.236 1.00 90.88 98 ILE A O 1
ATOM 729 N N . PRO A 1 99 ? -1.508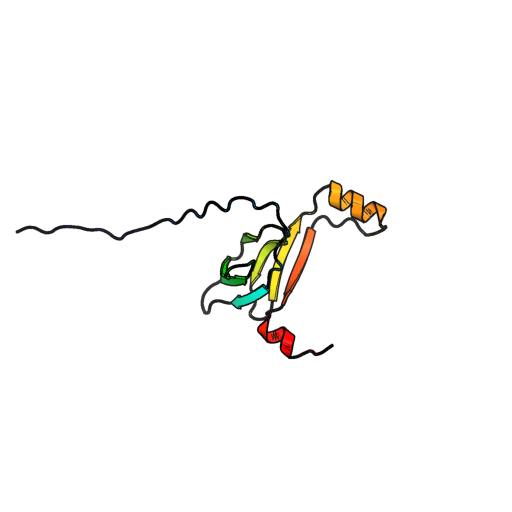 -8.416 1.535 1.00 91.56 99 PRO A N 1
ATOM 730 C CA . PRO A 1 99 ? -2.518 -9.025 2.386 1.00 91.56 99 PRO A CA 1
ATOM 731 C C . PRO A 1 99 ? -2.101 -8.938 3.852 1.00 91.56 99 PRO A C 1
ATOM 733 O O . PRO A 1 99 ? -0.913 -8.918 4.183 1.00 91.56 99 PRO A O 1
ATOM 736 N N . ARG A 1 100 ? -3.091 -8.913 4.739 1.00 90.88 100 ARG A N 1
ATOM 737 C CA . ARG A 1 100 ? -2.855 -8.932 6.178 1.00 90.88 100 ARG A CA 1
ATOM 738 C C . ARG A 1 100 ? -2.258 -10.275 6.596 1.00 90.88 100 ARG A C 1
ATOM 740 O O . ARG A 1 100 ? -2.758 -11.332 6.208 1.00 90.88 100 ARG A O 1
ATOM 747 N N . GLU A 1 101 ? -1.184 -10.229 7.373 1.00 87.81 101 GLU A N 1
ATOM 748 C CA . GLU A 1 101 ? -0.365 -11.401 7.691 1.00 87.81 101 GLU A CA 1
ATOM 749 C C . GLU A 1 101 ? -1.158 -12.475 8.454 1.00 87.81 101 GLU A C 1
ATOM 751 O O . GLU A 1 101 ? -1.047 -13.662 8.157 1.00 87.81 101 GLU A O 1
ATOM 756 N N . ASP A 1 102 ? -2.029 -12.072 9.380 1.00 78.19 102 ASP A N 1
ATOM 757 C CA . ASP A 1 102 ? -2.878 -12.986 10.154 1.00 78.19 102 ASP A CA 1
ATOM 758 C C . ASP A 1 102 ? -3.948 -13.698 9.305 1.00 78.19 102 ASP A C 1
ATOM 760 O O . ASP A 1 102 ? -4.401 -14.782 9.672 1.00 78.19 102 ASP A O 1
ATOM 764 N N . LEU A 1 103 ? -4.308 -13.143 8.144 1.00 76.56 103 LEU A N 1
ATOM 765 C CA . LEU A 1 103 ? -5.244 -13.755 7.195 1.00 76.56 103 LEU A CA 1
ATOM 766 C C . LEU A 1 103 ? -4.566 -14.742 6.235 1.00 76.56 103 LEU A C 1
ATOM 768 O O . LEU A 1 103 ? -5.243 -15.605 5.672 1.00 76.56 103 LEU A O 1
ATOM 772 N N . ARG A 1 104 ? -3.236 -14.669 6.065 1.00 65.94 104 ARG A N 1
ATOM 773 C CA . ARG A 1 104 ? -2.482 -15.596 5.196 1.00 65.94 104 ARG A CA 1
ATOM 774 C C . ARG A 1 104 ? -2.501 -17.037 5.714 1.00 65.94 104 ARG A C 1
ATOM 776 O O . ARG A 1 104 ? -2.365 -17.965 4.928 1.00 65.94 104 ARG A O 1
ATOM 783 N N . LEU A 1 105 ? -2.740 -17.241 7.010 1.00 59.00 105 LEU A N 1
ATOM 784 C CA . LEU A 1 105 ? -2.756 -18.563 7.652 1.00 59.00 105 LEU A CA 1
ATOM 785 C C . LEU A 1 105 ? -3.980 -19.430 7.299 1.00 59.00 105 LEU A C 1
ATOM 787 O O . LEU A 1 105 ? -4.022 -20.599 7.675 1.00 59.00 105 LEU A O 1
ATOM 791 N N . ILE A 1 106 ? -4.975 -18.886 6.590 1.00 56.84 106 ILE A N 1
ATOM 792 C CA . ILE A 1 106 ? -6.226 -19.599 6.275 1.00 56.84 106 ILE A CA 1
ATOM 793 C C . ILE A 1 106 ? -6.158 -20.304 4.908 1.00 56.84 106 ILE A C 1
ATOM 795 O O . ILE A 1 106 ? -6.965 -21.188 4.625 1.00 56.84 106 ILE A O 1
ATOM 799 N N . ILE A 1 107 ? -5.169 -19.980 4.071 1.00 49.66 107 ILE A N 1
ATOM 800 C CA . ILE A 1 107 ? -5.008 -20.570 2.739 1.00 49.66 107 ILE A CA 1
ATOM 801 C C . ILE A 1 107 ? -3.624 -21.225 2.688 1.00 49.66 107 ILE A C 1
ATOM 803 O O . ILE A 1 107 ? -2.622 -20.578 2.399 1.00 49.66 107 ILE A O 1
ATOM 807 N N . GLY A 1 108 ? -3.574 -22.503 3.075 1.00 38.81 108 GLY A N 1
ATOM 808 C CA . GLY A 1 108 ? -2.396 -23.361 2.919 1.00 38.81 108 GLY A CA 1
ATOM 809 C C . GLY A 1 108 ? -2.023 -23.592 1.441 1.00 38.81 108 GLY A C 1
ATOM 810 O O . GLY A 1 108 ? -2.785 -23.183 0.568 1.00 38.81 108 GLY A O 1
ATOM 811 N N . PRO A 1 109 ? -0.857 -24.220 1.190 1.00 50.12 109 PRO A N 1
ATOM 812 C CA . PRO A 1 109 ? -0.075 -24.163 -0.056 1.00 50.12 109 PRO A CA 1
ATOM 813 C C . PRO A 1 109 ? -0.816 -24.541 -1.343 1.00 50.12 109 PRO A C 1
ATOM 815 O O . PRO A 1 109 ? -1.680 -25.446 -1.296 1.00 50.12 109 PRO A O 1
#

Radius of gyration: 19.23 Å; Cα contacts (8 Å, |Δi|>4): 160; chains: 1; bounding box: 31×58×68 Å

Nearest PDB structures (foldseek):
  2dgy-assembly1_A  TM=3.040E-01  e=7.148E-01  Homo sapiens
  8s8d-assembly1_i  TM=3.173E-01  e=3.150E+00  Saccharomyces cerevisiae S288C
  8pj6-assembly1_q  TM=3.442E-01  e=8.138E+00  Homo sapiens

Solvent-accessible surface area (backbone atoms only — not comparable to full-atom values): 6853 Å² total; per-residue (Å²): 142,84,88,79,88,80,81,79,86,77,80,78,80,79,78,80,78,74,86,73,92,63,75,73,53,75,73,41,31,69,43,56,42,89,99,50,80,32,31,39,32,30,56,94,48,82,42,81,43,35,65,69,38,71,43,85,90,66,25,29,27,72,42,82,49,92,54,36,40,32,25,41,27,72,54,51,71,71,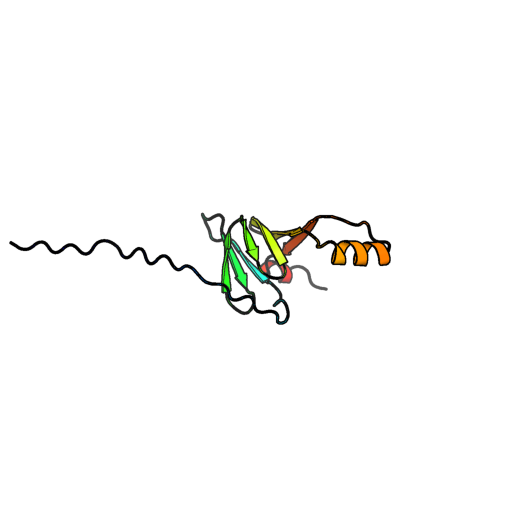54,30,54,50,34,46,75,70,73,41,82,65,58,63,59,49,77,46,78,40,56,25,54,82,65,55,77,78,63,76,136

Secondary structure (DSSP, 8-state):
---------------------S--PPPEEEEEPTTSSEEEEESSSEEEEETTPEETTTEEEEEE-SSEEEEEEEPPHHHHHHHHHTT----SEEEEEEEBHHHHTTS--

Foldseek 3Di:
DDDDDDDDDPPPPPPPPDDDPDPQQDKAWAFDDPPDQWTWIDRPHTDIDHQQDARPPFAGFNHHDGFWTKGKDADDPVRLVVCVVVVHDRDRMDIDTRTHPVVVVVDDD